Protein AF-A0A352RRR7-F1 (afdb_monomer_lite)

pLDDT: mean 88.89, std 10.84, range [49.47, 98.12]

Sequence (58 aa):
SETGERPHARVVFNIDGSEQTGEAEGNGPVDATLHAIEGKVNSGAELVLYSVNAITAG

Foldseek 3Di:
DVPPDFDKDWDWDDDPNDIDIFIATDNDNVGRVVNRVCVPVVPPDDCPDDDDDDPDPD

Radius of gyration: 13.67 Å; chains: 1; bounding box: 35×25×37 Å

Structure (mmCIF, N/CA/C/O backbone):
data_AF-A0A352RRR7-F1
#
_entry.id   AF-A0A352RRR7-F1
#
loop_
_atom_site.group_PDB
_atom_site.id
_atom_site.type_symbol
_atom_site.label_atom_id
_atom_site.label_alt_id
_atom_site.label_comp_id
_atom_site.label_asym_id
_atom_site.label_entity_id
_atom_site.label_seq_id
_atom_site.pdbx_PDB_ins_code
_atom_site.Cartn_x
_atom_site.Cartn_y
_atom_site.Cartn_z
_atom_site.occupancy
_atom_site.B_iso_or_equiv
_atom_site.auth_seq_id
_atom_site.auth_comp_id
_atom_site.auth_asym_id
_atom_site.auth_atom_id
_atom_site.pdbx_PDB_model_num
ATOM 1 N N . SER A 1 1 ? 15.505 -2.108 -10.379 1.00 49.47 1 SER A N 1
ATOM 2 C CA . SER A 1 1 ? 15.933 -1.218 -9.288 1.00 49.47 1 SER A CA 1
ATOM 3 C C . SER A 1 1 ? 17.261 -0.601 -9.651 1.00 49.47 1 SER A C 1
ATOM 5 O O . SER A 1 1 ? 18.232 -1.332 -9.776 1.00 49.47 1 SER A O 1
ATOM 7 N N . GLU A 1 2 ? 17.289 0.706 -9.897 1.00 64.88 2 GLU A N 1
ATOM 8 C CA . GLU A 1 2 ? 18.498 1.414 -10.351 1.00 64.88 2 GLU A CA 1
ATOM 9 C C . GLU A 1 2 ? 19.399 1.866 -9.184 1.00 64.88 2 GLU A C 1
ATOM 11 O O . GLU A 1 2 ? 20.560 2.187 -9.395 1.00 64.88 2 GLU A O 1
ATOM 16 N N . THR A 1 3 ? 18.920 1.802 -7.935 1.00 67.69 3 THR A N 1
ATOM 17 C CA . THR A 1 3 ? 19.682 2.230 -6.743 1.00 67.69 3 THR A CA 1
ATOM 18 C C . THR A 1 3 ? 19.890 1.142 -5.686 1.00 67.69 3 THR A C 1
ATOM 20 O O . THR A 1 3 ? 20.477 1.413 -4.646 1.00 67.69 3 THR A O 1
ATOM 23 N N . GLY A 1 4 ? 19.433 -0.095 -5.909 1.00 67.50 4 GLY A N 1
ATOM 24 C CA . GLY A 1 4 ? 19.578 -1.189 -4.932 1.00 67.50 4 GLY A CA 1
ATOM 25 C C . GLY A 1 4 ? 18.776 -1.026 -3.629 1.00 67.50 4 GLY A C 1
ATOM 26 O O . GLY A 1 4 ? 18.690 -1.979 -2.859 1.00 67.50 4 GLY A O 1
ATOM 27 N N . GLU A 1 5 ? 18.147 0.127 -3.397 1.00 71.12 5 GLU A N 1
ATOM 28 C CA . GLU A 1 5 ? 17.228 0.325 -2.279 1.00 71.12 5 GLU A CA 1
ATOM 29 C C . GLU A 1 5 ? 15.897 -0.374 -2.553 1.00 71.12 5 GLU A C 1
ATOM 31 O O . GLU A 1 5 ? 15.384 -0.348 -3.678 1.00 71.12 5 GLU A O 1
ATOM 36 N N . ARG A 1 6 ? 15.342 -1.020 -1.524 1.00 81.31 6 ARG A N 1
ATOM 37 C CA . ARG A 1 6 ? 13.993 -1.582 -1.588 1.00 81.31 6 ARG A CA 1
ATOM 38 C C . ARG A 1 6 ? 12.981 -0.440 -1.504 1.00 81.31 6 ARG A C 1
ATOM 40 O O . ARG A 1 6 ? 13.015 0.310 -0.531 1.00 81.31 6 ARG A O 1
ATOM 47 N N . PRO A 1 7 ? 12.088 -0.290 -2.495 1.00 89.69 7 PRO A N 1
ATOM 48 C CA . PRO A 1 7 ? 11.000 0.673 -2.427 1.00 89.69 7 PRO A CA 1
ATOM 49 C C . PRO A 1 7 ? 10.197 0.531 -1.135 1.00 89.69 7 PRO A C 1
ATOM 51 O O . PRO A 1 7 ? 9.732 -0.560 -0.811 1.00 89.69 7 PRO A O 1
ATOM 54 N N . HIS A 1 8 ? 10.014 1.647 -0.437 1.00 94.81 8 HIS A N 1
ATOM 55 C CA . HIS A 1 8 ? 9.168 1.757 0.744 1.00 94.81 8 HIS A CA 1
ATOM 56 C C . HIS A 1 8 ? 7.923 2.585 0.414 1.00 94.81 8 HIS A C 1
ATOM 58 O O . HIS A 1 8 ? 8.025 3.639 -0.221 1.00 94.81 8 HIS A O 1
ATOM 64 N N . ALA A 1 9 ? 6.757 2.138 0.873 1.00 96.50 9 ALA A N 1
ATOM 65 C CA . ALA A 1 9 ? 5.497 2.854 0.736 1.00 96.50 9 ALA A CA 1
ATOM 66 C C . ALA A 1 9 ? 4.867 3.106 2.107 1.00 96.50 9 ALA A C 1
ATOM 68 O O . ALA A 1 9 ? 4.818 2.212 2.947 1.00 96.50 9 ALA A O 1
ATOM 69 N N . ARG A 1 10 ? 4.328 4.317 2.294 1.00 97.56 10 ARG A N 1
ATOM 70 C CA . ARG A 1 10 ? 3.448 4.674 3.412 1.00 97.56 10 ARG A CA 1
ATOM 71 C C . ARG A 1 10 ? 2.100 5.122 2.864 1.00 97.56 10 ARG A C 1
ATOM 73 O O . ARG A 1 10 ? 2.045 6.082 2.098 1.00 97.56 10 ARG A O 1
ATOM 80 N N . VAL A 1 11 ? 1.029 4.454 3.275 1.00 97.31 11 VAL A N 1
ATOM 81 C CA . VAL A 1 11 ? -0.335 4.675 2.781 1.00 97.31 11 VAL A CA 1
ATOM 82 C C . VAL A 1 11 ? -1.248 5.002 3.955 1.00 97.31 11 VAL A C 1
ATOM 84 O O . VAL A 1 11 ? -1.268 4.275 4.946 1.00 97.31 11 VAL A O 1
ATOM 87 N N . VAL A 1 12 ? -2.022 6.080 3.834 1.00 97.75 12 VAL A N 1
ATOM 88 C CA . VAL A 1 12 ? -3.086 6.432 4.782 1.00 97.75 12 VAL A CA 1
ATOM 89 C C . VAL A 1 12 ? -4.424 6.205 4.096 1.00 97.75 12 VAL A C 1
ATOM 91 O O . VAL A 1 12 ? -4.641 6.691 2.986 1.00 97.75 12 VAL A O 1
ATOM 94 N N . PHE A 1 13 ? -5.301 5.435 4.727 1.00 96.38 13 PHE A N 1
ATOM 95 C CA . PHE A 1 13 ? -6.600 5.064 4.175 1.00 96.38 13 PHE A CA 1
ATOM 96 C C . PHE A 1 13 ? -7.606 4.799 5.289 1.00 96.38 13 PHE A C 1
ATOM 98 O O . PHE A 1 13 ? -7.252 4.746 6.462 1.00 96.38 13 PHE A O 1
ATOM 105 N N . ASN A 1 14 ? -8.877 4.664 4.928 1.00 97.19 14 ASN A N 1
ATOM 106 C CA . ASN A 1 14 ? -9.956 4.464 5.883 1.00 97.19 14 ASN A CA 1
ATOM 107 C C . ASN A 1 14 ? -10.489 3.025 5.794 1.00 97.19 14 ASN A C 1
ATOM 109 O O . ASN A 1 14 ? -10.756 2.544 4.693 1.00 97.19 14 ASN A O 1
ATOM 113 N N . ILE A 1 15 ? -10.645 2.364 6.942 1.00 94.06 15 ILE A N 1
ATOM 114 C CA . I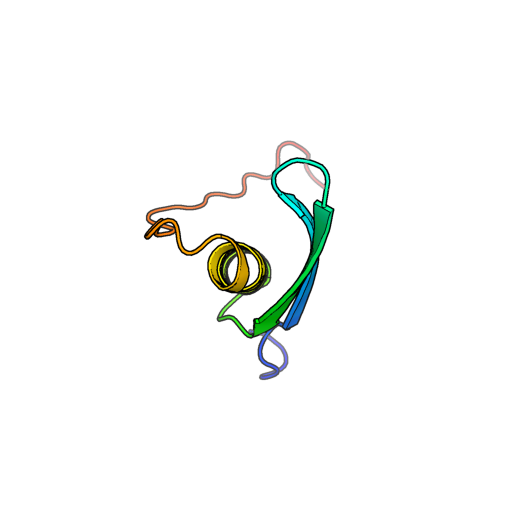LE A 1 15 ? -11.353 1.086 7.087 1.00 94.06 15 ILE A CA 1
ATOM 115 C C . ILE A 1 15 ? -12.527 1.330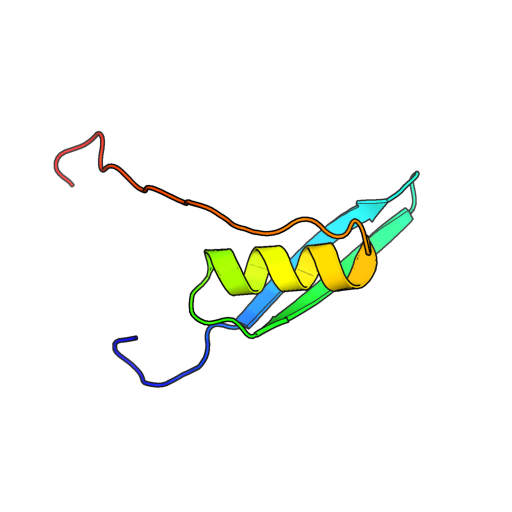 8.039 1.00 94.06 15 ILE A C 1
ATOM 117 O O . ILE A 1 15 ? -12.314 1.683 9.199 1.00 94.06 15 ILE A O 1
ATOM 121 N N . ASP A 1 16 ? -13.757 1.175 7.547 1.00 94.31 16 ASP A N 1
ATOM 122 C CA . ASP A 1 16 ? -14.995 1.287 8.337 1.00 94.31 16 ASP A CA 1
ATOM 123 C C . ASP A 1 16 ? -15.110 2.570 9.184 1.00 94.31 16 ASP A C 1
ATOM 125 O O . ASP A 1 16 ? -15.554 2.569 10.331 1.00 94.31 16 ASP A O 1
ATOM 129 N N . GLY A 1 17 ? -14.692 3.702 8.620 1.00 95.44 17 GLY A N 1
ATOM 130 C CA . GLY A 1 17 ? -14.697 5.009 9.277 1.00 95.44 17 GLY A CA 1
ATOM 131 C C . GLY A 1 17 ? -13.435 5.314 10.090 1.00 95.44 17 GLY A C 1
ATOM 132 O O . GLY A 1 17 ? -13.242 6.469 10.467 1.00 95.44 17 GLY A O 1
ATOM 133 N N . SER A 1 18 ? -12.543 4.345 10.312 1.00 96.25 18 SER A N 1
ATOM 134 C CA . SER A 1 18 ? -11.296 4.51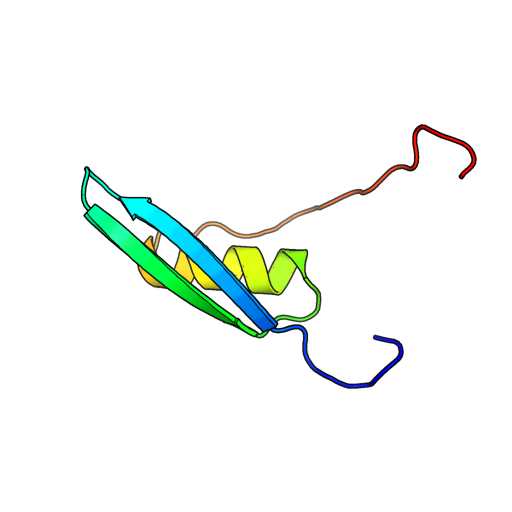8 11.063 1.00 96.25 18 SER A CA 1
ATOM 135 C C . SER A 1 18 ? -10.098 4.749 10.141 1.00 96.25 18 SER A C 1
ATOM 137 O O . SER A 1 18 ? -9.857 3.977 9.214 1.00 96.25 18 SER A O 1
ATOM 139 N N . GLU A 1 19 ? -9.316 5.797 10.407 1.00 97.75 19 GLU A N 1
ATOM 140 C CA . GLU A 1 19 ? -8.064 6.049 9.689 1.00 97.75 19 GLU A CA 1
ATOM 141 C C . GLU A 1 19 ? -6.995 5.021 10.073 1.00 97.75 19 GLU A C 1
ATOM 143 O O . GLU A 1 19 ? -6.746 4.749 11.247 1.00 97.75 19 GLU A O 1
ATOM 148 N N . GLN A 1 20 ? -6.351 4.461 9.058 1.00 97.88 20 GLN A N 1
ATOM 149 C CA . GLN A 1 20 ? -5.298 3.469 9.161 1.00 97.88 20 GLN A CA 1
ATOM 150 C C . GLN A 1 20 ? -4.071 3.967 8.407 1.00 97.88 20 GLN A C 1
ATOM 152 O O . GLN A 1 20 ? -4.174 4.543 7.326 1.00 97.88 20 GLN A O 1
ATOM 157 N N . THR A 1 21 ? -2.895 3.715 8.976 1.00 98.12 21 THR A N 1
ATOM 158 C CA . THR A 1 21 ? -1.609 3.979 8.321 1.00 98.12 21 THR A CA 1
ATOM 159 C C . THR A 1 21 ? -0.866 2.666 8.133 1.00 98.12 21 THR A C 1
ATOM 161 O O . THR A 1 21 ? -0.489 2.024 9.116 1.00 98.12 21 THR A O 1
ATOM 164 N N . GLY A 1 22 ? -0.692 2.256 6.879 1.00 97.50 22 GLY A N 1
ATOM 165 C CA . GLY A 1 22 ? 0.079 1.086 6.467 1.00 97.50 22 GLY A CA 1
ATOM 166 C C . GLY A 1 22 ? 1.453 1.479 5.934 1.00 97.50 22 GLY A C 1
ATOM 167 O O . GLY A 1 22 ? 1.581 2.475 5.223 1.00 97.50 22 GLY A O 1
ATOM 168 N N . GLU A 1 23 ? 2.469 0.689 6.266 1.00 97.94 23 GLU A N 1
ATOM 169 C CA . GLU A 1 23 ? 3.844 0.851 5.791 1.00 97.94 23 GLU A CA 1
ATOM 170 C C . GLU A 1 23 ? 4.390 -0.511 5.366 1.00 97.94 23 GLU A C 1
ATOM 172 O O . GLU A 1 23 ? 4.156 -1.506 6.056 1.00 97.94 23 GLU A O 1
ATOM 177 N N . ALA A 1 24 ? 5.080 -0.566 4.227 1.00 96.62 24 ALA A N 1
ATOM 178 C CA . ALA A 1 24 ? 5.722 -1.786 3.750 1.00 96.62 24 ALA A CA 1
ATOM 179 C C . ALA A 1 24 ? 6.859 -1.501 2.763 1.00 96.62 24 ALA A C 1
ATOM 181 O O . ALA A 1 24 ? 6.872 -0.488 2.058 1.00 96.62 24 ALA A O 1
ATOM 182 N N . GLU A 1 25 ? 7.791 -2.450 2.688 1.00 95.19 25 GLU A N 1
ATOM 183 C CA . GLU A 1 25 ? 8.760 -2.562 1.601 1.00 95.19 25 GLU A CA 1
ATOM 184 C C . GLU A 1 25 ? 8.206 -3.450 0.480 1.00 95.19 25 GLU A C 1
ATOM 186 O O . GLU A 1 25 ? 7.353 -4.311 0.705 1.00 95.19 25 GLU A O 1
ATOM 191 N N . GLY A 1 26 ? 8.723 -3.281 -0.732 1.00 90.50 26 GLY A N 1
ATOM 192 C CA . GLY A 1 26 ? 8.373 -4.131 -1.863 1.00 90.50 26 GLY A CA 1
ATOM 193 C C . GLY A 1 26 ? 9.456 -4.184 -2.928 1.00 90.50 26 GLY A C 1
ATOM 194 O O . GLY A 1 26 ? 10.493 -3.533 -2.837 1.00 90.50 26 GLY A O 1
ATOM 195 N N . ASN A 1 27 ? 9.200 -4.957 -3.976 1.00 87.94 27 ASN A N 1
ATOM 196 C CA . ASN A 1 27 ? 10.071 -5.086 -5.148 1.00 87.94 27 ASN A CA 1
ATOM 197 C C . ASN A 1 27 ? 9.932 -3.901 -6.127 1.00 87.94 27 ASN A C 1
ATOM 199 O O . ASN A 1 27 ? 10.718 -3.748 -7.062 1.00 87.94 27 ASN A O 1
ATOM 203 N N . GLY A 1 28 ? 8.923 -3.058 -5.907 1.00 90.00 28 GLY A N 1
ATOM 204 C CA . GLY A 1 28 ? 8.556 -1.884 -6.691 1.00 90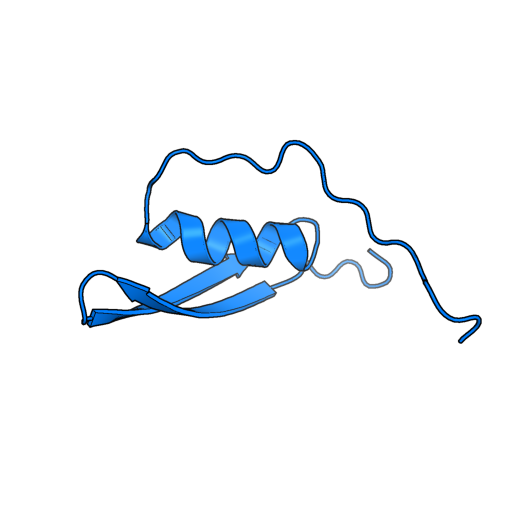.00 28 GLY A CA 1
ATOM 205 C C . GLY A 1 28 ? 7.624 -0.978 -5.876 1.00 90.00 28 GLY A C 1
ATOM 206 O O . GLY A 1 28 ? 7.091 -1.422 -4.859 1.00 90.00 28 GLY A O 1
ATOM 207 N N . PRO A 1 29 ? 7.371 0.270 -6.307 1.00 90.31 29 PRO A N 1
ATOM 208 C CA . PRO A 1 29 ? 6.445 1.166 -5.607 1.00 90.31 29 PRO A CA 1
ATOM 209 C C . PRO A 1 29 ? 5.010 0.618 -5.563 1.00 90.31 29 PRO A C 1
ATOM 211 O O . PRO A 1 29 ? 4.322 0.775 -4.558 1.00 90.31 29 PRO A O 1
ATOM 214 N N . VAL A 1 30 ? 4.570 -0.061 -6.629 1.00 92.62 30 VAL A N 1
ATOM 215 C CA . VAL A 1 30 ? 3.240 -0.692 -6.708 1.00 92.62 30 VAL A CA 1
ATOM 216 C C . VAL A 1 30 ? 3.129 -1.852 -5.716 1.00 92.62 30 VAL A C 1
ATOM 218 O O . VAL A 1 30 ? 2.172 -1.921 -4.954 1.00 92.62 30 VAL A O 1
ATOM 221 N N . ASP A 1 31 ? 4.142 -2.717 -5.691 1.00 92.00 31 ASP A N 1
ATOM 222 C CA . ASP A 1 31 ? 4.228 -3.867 -4.788 1.00 92.00 31 ASP A CA 1
ATOM 223 C C . ASP A 1 31 ? 4.260 -3.434 -3.312 1.00 92.00 31 ASP A C 1
ATOM 225 O O . ASP A 1 31 ? 3.446 -3.887 -2.513 1.00 92.00 31 ASP A O 1
ATOM 229 N N . ALA A 1 32 ? 5.119 -2.467 -2.967 1.00 94.06 32 ALA A N 1
ATOM 230 C CA . ALA A 1 32 ? 5.205 -1.905 -1.618 1.00 94.06 32 ALA A CA 1
ATOM 231 C C . ALA A 1 32 ? 3.870 -1.286 -1.167 1.00 94.06 32 ALA A C 1
ATOM 233 O O . ALA A 1 32 ? 3.448 -1.452 -0.026 1.00 94.06 32 ALA A O 1
ATOM 234 N N . THR A 1 33 ? 3.175 -0.596 -2.077 1.00 95.44 33 THR A N 1
ATOM 235 C CA . THR A 1 33 ? 1.863 0.007 -1.798 1.00 95.44 33 THR A CA 1
ATOM 236 C C . THR A 1 33 ? 0.805 -1.061 -1.530 1.00 95.44 33 THR A C 1
ATOM 238 O O . THR A 1 33 ? 0.047 -0.929 -0.569 1.00 95.44 33 THR A O 1
ATOM 241 N N . LEU A 1 34 ? 0.763 -2.129 -2.338 1.00 95.12 34 LEU A N 1
ATOM 242 C CA . LEU A 1 34 ? -0.169 -3.232 -2.107 1.00 95.12 34 LEU A CA 1
ATOM 243 C C . LEU A 1 34 ? 0.100 -3.895 -0.754 1.00 95.12 34 LEU A C 1
ATOM 245 O O . LEU A 1 34 ? -0.834 -4.055 0.027 1.00 95.12 34 LEU A O 1
ATOM 249 N N . HIS A 1 35 ? 1.359 -4.217 -0.447 1.00 95.06 35 HIS A N 1
ATOM 250 C CA . HIS A 1 35 ? 1.725 -4.818 0.836 1.00 95.06 35 HIS A CA 1
ATOM 251 C C . HIS A 1 35 ? 1.373 -3.917 2.031 1.00 95.06 35 HIS A C 1
ATOM 253 O O . HIS A 1 35 ? 0.901 -4.416 3.051 1.00 95.06 35 HIS A O 1
ATOM 259 N N . ALA A 1 36 ? 1.539 -2.595 1.909 1.00 97.00 36 ALA A N 1
ATOM 260 C CA . ALA A 1 36 ? 1.188 -1.644 2.965 1.00 97.00 36 ALA A CA 1
ATOM 261 C C . ALA A 1 36 ? -0.321 -1.634 3.271 1.00 97.00 36 ALA A C 1
ATOM 263 O O . ALA A 1 36 ? -0.716 -1.531 4.434 1.00 97.00 36 ALA A O 1
ATOM 264 N N . ILE A 1 37 ? -1.163 -1.754 2.239 1.00 96.69 37 ILE A N 1
ATOM 265 C CA . ILE A 1 37 ? -2.623 -1.832 2.389 1.00 96.69 37 ILE A CA 1
ATOM 266 C C . ILE A 1 37 ? -3.023 -3.203 2.940 1.00 96.69 37 ILE A C 1
ATOM 268 O O . ILE A 1 37 ? -3.734 -3.293 3.943 1.00 96.69 37 ILE A O 1
ATOM 272 N N . GLU A 1 38 ? -2.530 -4.272 2.318 1.00 96.31 38 GLU A N 1
ATOM 273 C CA . GLU A 1 38 ? -2.870 -5.648 2.674 1.00 96.31 38 GLU A CA 1
ATOM 274 C C . GLU A 1 38 ? -2.456 -5.985 4.113 1.00 96.31 38 GLU A C 1
ATOM 276 O O . GLU A 1 38 ? -3.209 -6.644 4.822 1.00 96.31 38 GLU A O 1
ATOM 281 N N . GLY A 1 39 ? -1.352 -5.420 4.613 1.00 95.69 39 GLY A N 1
ATOM 282 C CA . GLY A 1 39 ? -0.936 -5.562 6.011 1.00 95.69 39 GLY A CA 1
AT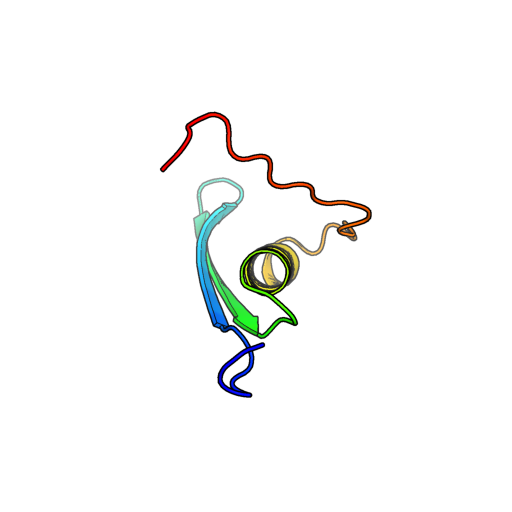OM 283 C C . GLY A 1 39 ? -1.919 -4.994 7.048 1.00 95.69 39 GLY A C 1
ATOM 284 O O . GLY A 1 39 ? -1.807 -5.319 8.231 1.00 95.69 39 GLY A O 1
ATOM 285 N N . LYS A 1 40 ? -2.887 -4.154 6.648 1.00 96.38 40 LYS A N 1
ATOM 286 C CA . LYS A 1 40 ? -4.001 -3.729 7.521 1.00 96.38 40 LYS A CA 1
ATOM 287 C C . LYS A 1 40 ? -5.312 -4.424 7.188 1.00 96.38 40 LYS A C 1
ATOM 289 O O . LYS A 1 40 ? -6.066 -4.731 8.106 1.00 96.38 40 LYS A O 1
ATOM 294 N N . VAL A 1 41 ? -5.591 -4.639 5.903 1.00 95.31 41 VAL A N 1
ATOM 295 C CA . VAL A 1 41 ? -6.882 -5.167 5.439 1.00 95.31 41 VAL A CA 1
ATOM 296 C C . VAL A 1 41 ? -6.961 -6.689 5.595 1.00 95.31 41 VAL A C 1
ATOM 298 O O . VAL A 1 41 ? -8.027 -7.196 5.932 1.00 95.31 41 VAL A O 1
ATOM 301 N N . ASN A 1 42 ? -5.848 -7.410 5.414 1.00 93.31 42 ASN A N 1
ATOM 302 C CA . ASN A 1 42 ? -5.762 -8.876 5.460 1.00 93.31 42 ASN A CA 1
ATOM 303 C C . ASN A 1 42 ? -6.844 -9.559 4.598 1.00 93.31 42 ASN A C 1
ATOM 305 O O . ASN A 1 42 ? -7.547 -10.463 5.050 1.00 93.31 42 ASN A O 1
ATOM 309 N N . SER A 1 43 ? -7.011 -9.083 3.363 1.00 93.69 43 SER A N 1
ATOM 310 C CA . SER A 1 43 ? -8.016 -9.569 2.416 1.00 93.69 43 SER A CA 1
ATOM 311 C C . SER A 1 43 ? -7.627 -10.862 1.689 1.00 93.69 43 SER A C 1
ATOM 313 O O . SER A 1 43 ? -8.501 -11.549 1.161 1.00 93.69 43 SER A O 1
ATOM 315 N N . GLY A 1 44 ? -6.335 -11.193 1.635 1.00 93.12 44 GLY A N 1
ATOM 316 C CA . GLY A 1 44 ? -5.779 -12.272 0.817 1.00 93.12 44 GLY A CA 1
ATOM 317 C C . GLY A 1 44 ? -5.627 -11.918 -0.667 1.00 93.12 44 GLY A C 1
ATOM 318 O O . GLY A 1 44 ? -5.473 -12.821 -1.489 1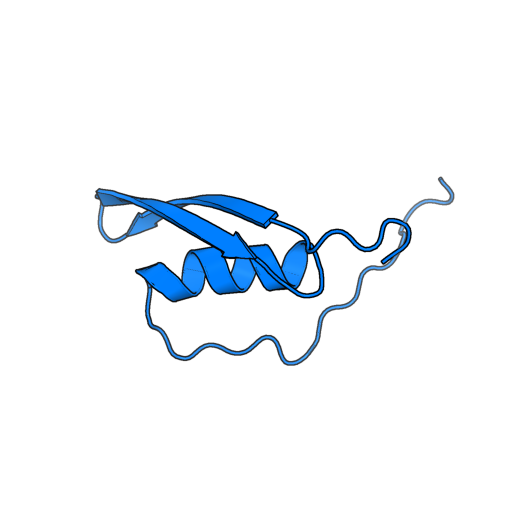.00 93.12 44 GLY A O 1
ATOM 319 N N . ALA A 1 45 ? -5.702 -10.636 -1.033 1.00 91.12 45 ALA A N 1
ATOM 320 C CA . ALA A 1 45 ? -5.532 -10.191 -2.412 1.00 91.12 45 ALA A CA 1
ATOM 321 C C . ALA A 1 45 ? -4.070 -10.303 -2.882 1.00 91.12 45 ALA A C 1
ATOM 323 O O . ALA A 1 45 ? -3.134 -10.010 -2.141 1.00 91.12 45 ALA A O 1
ATOM 324 N N . GLU A 1 46 ? -3.880 -10.666 -4.152 1.00 89.12 46 GLU A N 1
ATOM 325 C CA . GLU A 1 46 ? -2.565 -10.814 -4.783 1.00 89.12 46 GLU A CA 1
ATOM 326 C C . GLU A 1 46 ? -2.472 -9.964 -6.061 1.00 89.12 46 GLU A C 1
ATOM 328 O O . GLU A 1 46 ? -3.400 -9.935 -6.878 1.00 89.12 46 GLU A O 1
ATOM 333 N N . LEU A 1 47 ? -1.339 -9.279 -6.266 1.00 87.94 47 LEU A N 1
ATOM 334 C CA . LEU A 1 47 ? -1.062 -8.560 -7.512 1.00 87.94 47 LEU A CA 1
ATOM 335 C C . LEU A 1 47 ? -0.636 -9.534 -8.613 1.00 87.94 47 LEU A C 1
ATOM 337 O O . LEU A 1 47 ? 0.544 -9.833 -8.765 1.00 87.94 47 LEU A O 1
ATOM 341 N N . VAL A 1 48 ? -1.586 -9.982 -9.430 1.00 88.94 48 VAL A N 1
ATOM 342 C CA . VAL A 1 48 ? -1.289 -10.929 -10.521 1.00 88.94 48 VAL A CA 1
ATOM 343 C C . VAL A 1 48 ? -0.643 -10.245 -11.731 1.00 88.94 48 VAL A C 1
ATOM 345 O O . VAL A 1 48 ? 0.244 -10.802 -12.374 1.00 88.94 48 VAL A O 1
ATOM 348 N N . LEU A 1 49 ? -1.090 -9.035 -12.075 1.00 86.62 49 LEU A N 1
ATOM 349 C CA . LEU A 1 49 ? -0.604 -8.300 -13.241 1.00 86.62 49 LEU A CA 1
ATOM 350 C C . LEU A 1 49 ? -0.780 -6.796 -13.029 1.00 86.62 49 LEU A C 1
ATOM 352 O O . LEU A 1 49 ? -1.858 -6.345 -12.646 1.00 86.62 49 LEU A O 1
ATOM 356 N N . TYR A 1 50 ? 0.249 -6.016 -13.357 1.00 82.56 50 TYR A N 1
ATOM 357 C CA . TYR A 1 50 ? 0.135 -4.568 -13.511 1.00 82.56 50 TYR A CA 1
ATOM 358 C C . TYR A 1 50 ? 0.819 -4.128 -14.812 1.00 82.56 50 TYR A C 1
ATOM 360 O O . TYR A 1 50 ? 1.856 -4.667 -15.193 1.00 82.56 50 TYR A O 1
ATOM 368 N N . SER A 1 51 ? 0.224 -3.166 -15.521 1.00 84.88 51 SER A N 1
ATOM 369 C CA . SER A 1 51 ? 0.757 -2.616 -16.771 1.00 84.88 51 SER A CA 1
ATOM 370 C C . SER A 1 51 ? 0.670 -1.098 -16.729 1.00 84.88 51 SER A C 1
ATOM 372 O O . SER A 1 51 ? -0.385 -0.538 -16.429 1.00 84.88 51 SER A O 1
ATOM 374 N N . VAL A 1 52 ? 1.787 -0.439 -17.028 1.00 80.50 52 VAL A N 1
ATOM 375 C CA . VAL A 1 52 ? 1.857 1.012 -17.199 1.00 80.50 52 VAL A CA 1
ATOM 376 C C . VAL A 1 52 ? 2.101 1.278 -18.675 1.00 80.50 52 VAL A C 1
ATOM 378 O O . VAL A 1 52 ? 3.083 0.800 -19.235 1.00 80.50 52 VAL A O 1
ATOM 381 N N . ASN A 1 53 ? 1.208 2.041 -19.298 1.00 83.25 53 ASN A N 1
ATOM 382 C CA . ASN A 1 53 ? 1.353 2.475 -20.681 1.00 83.25 53 ASN A CA 1
ATOM 383 C C . ASN A 1 53 ? 1.460 3.997 -20.697 1.00 83.25 53 ASN A C 1
ATOM 385 O O . ASN A 1 53 ? 0.601 4.686 -20.147 1.00 83.25 53 ASN A O 1
ATOM 389 N N . ALA A 1 54 ? 2.511 4.522 -21.321 1.00 81.94 54 ALA A N 1
ATOM 390 C CA . ALA A 1 54 ? 2.621 5.952 -21.565 1.00 81.94 54 ALA A CA 1
ATOM 391 C C . ALA A 1 54 ? 1.606 6.346 -22.649 1.00 81.94 54 ALA A C 1
ATOM 393 O O . ALA A 1 54 ? 1.657 5.832 -23.764 1.00 81.94 54 ALA A O 1
ATOM 394 N N . ILE A 1 55 ? 0.659 7.226 -22.310 1.00 80.94 55 ILE A N 1
ATOM 395 C CA . ILE A 1 55 ? -0.349 7.732 -23.261 1.00 80.94 55 ILE A CA 1
ATOM 396 C C . ILE A 1 55 ? 0.175 8.977 -24.001 1.00 80.94 55 ILE A C 1
ATOM 398 O O . ILE A 1 55 ? -0.285 9.296 -25.095 1.00 80.94 55 ILE A O 1
ATOM 402 N N . THR A 1 56 ? 1.174 9.661 -23.443 1.00 80.31 56 THR A N 1
ATOM 403 C CA . THR A 1 56 ? 1.822 10.839 -24.032 1.00 80.31 56 THR A CA 1
ATOM 404 C C . THR A 1 56 ? 3.288 10.546 -24.357 1.00 80.31 56 THR A C 1
ATOM 406 O O . THR A 1 56 ? 3.883 9.616 -23.815 1.00 80.31 56 THR A O 1
ATOM 409 N N . ALA A 1 57 ? 3.880 11.331 -25.261 1.00 69.25 57 ALA A N 1
ATOM 410 C CA . ALA A 1 57 ? 5.253 11.134 -25.744 1.00 69.25 57 ALA A CA 1
ATOM 411 C C . ALA A 1 57 ? 6.356 11.590 -24.758 1.00 69.25 57 ALA A C 1
ATOM 413 O O . ALA A 1 57 ? 7.534 11.558 -25.114 1.00 69.25 57 ALA A O 1
ATOM 414 N N . GLY A 1 58 ? 5.979 12.018 -23.550 1.00 57.19 58 GLY A N 1
ATOM 415 C CA . GLY A 1 58 ? 6.825 12.742 -22.597 1.00 57.19 58 GLY A CA 1
ATOM 416 C C . GLY A 1 58 ? 6.067 13.910 -21.998 1.00 57.19 58 GLY A C 1
ATOM 417 O O . GLY A 1 58 ? 5.586 14.747 -22.793 1.00 57.19 58 GLY A O 1
#

Secondary structure (DSSP, 8-state):
--SSPPPEEEEEEEETTEEEEEEEE-SSHHHHHHHHHHHHH--------------S--